Protein AF-A0AAN8INB6-F1 (afdb_monomer)

Solvent-accessible surface area (backbone atoms only — not comparable to full-atom values): 7318 Å² total; per-residue (Å²): 143,80,76,85,85,80,50,74,66,53,63,54,51,54,62,57,57,64,73,72,72,87,78,88,86,86,87,84,88,87,82,90,78,86,85,91,66,81,78,74,71,72,87,75,80,77,51,71,67,52,50,50,53,54,48,56,49,40,75,80,43,79,72,75,58,72,67,60,38,44,53,51,12,64,76,63,75,49,50,51,66,57,51,53,51,49,47,53,53,52,50,53,54,52,53,49,52,55,50,50,53,50,50,51,52,51,54,59,58,63,74,78,110

Mean predicted aligned error: 14.64 Å

Foldseek 3Di:
DDDDPPPCVVVVVVVVVVLPPPDDDDDDDDDDDDDDDDPPPPPDDADPVLVVVLVVCCVVPLDDDQVRLCVSCVVRVHDSVVSVVVSVVVVVVVVVVVVVVVVVVVVVVVVVD

Radius of gyration: 20.08 Å; Cα contacts (8 Å, |Δi|>4): 24; chains: 1; bounding box: 44×54×54 Å

InterPro domains:
  IPR001356 Homeodomain [PF00046] (40-96)
  IPR001356 Homeodomain [PS50071] (37-97)
  IPR001356 Homeodomain [SM00389] (39-101)
  IPR001356 Homeodomain [cd00086] (40-98)
  IPR009057 Homedomain-like superfamily [SSF46689] (25-98)
  IPR017970 Homeobox, conserved site [PS00027] (72-95)
  IPR020479 Homeodomain, metazoa [PR00024] (61-72)
  IPR020479 Homeodomain, metazoa [PR00024] (76-86)
  IPR020479 Homeodomain, metazoa [PR00024] (86-95)
  IPR042247 T-cell leukemia homeobox protein 1/2/3 [PTHR45921] (38-110)

Secondary structure (DSSP, 8-state):
------STHHHHHHHHHGGG-----------------------PPPPHHHHHHHHHHHHH-SS--HHHHHHHHHHHT--HHHHHHHHHHHHHHHHHHHHHHHHHHHHHHHTT-

pLDDT: mean 70.48, std 24.06, range [31.17, 97.81]

Structure (mmCIF, N/CA/C/O backbone):
data_AF-A0AAN8INB6-F1
#
_entry.id   AF-A0AAN8INB6-F1
#
loop_
_atom_site.group_PDB
_atom_site.id
_atom_site.type_symbol
_atom_site.label_atom_id
_atom_site.label_alt_id
_atom_site.label_comp_id
_atom_site.label_asym_id
_atom_site.label_entity_id
_atom_site.label_seq_id
_atom_site.pdbx_PDB_ins_code
_atom_site.Cartn_x
_atom_site.Cartn_y
_atom_site.Cartn_z
_atom_site.occupancy
_atom_site.B_iso_or_equiv
_atom_site.auth_seq_id
_atom_site.auth_comp_id
_atom_site.auth_asym_id
_atom_site.auth_atom_id
_atom_site.pdbx_PDB_model_num
ATOM 1 N N . MET A 1 1 ? 30.709 -23.772 -17.744 1.00 43.47 1 MET A N 1
ATOM 2 C CA . MET A 1 1 ? 29.705 -24.257 -16.776 1.00 43.47 1 MET A CA 1
ATOM 3 C C . MET A 1 1 ? 30.003 -23.608 -15.435 1.00 43.47 1 MET A C 1
ATOM 5 O O . MET A 1 1 ? 30.608 -24.237 -14.583 1.00 43.47 1 MET A O 1
ATOM 9 N N . GLU A 1 2 ? 29.610 -22.348 -15.266 1.00 32.03 2 GLU A N 1
ATOM 10 C CA . GLU A 1 2 ? 29.446 -21.763 -13.936 1.00 32.03 2 GLU A CA 1
ATOM 11 C C . GLU A 1 2 ? 27.975 -21.391 -13.799 1.00 32.03 2 GLU A C 1
ATOM 13 O O . GLU A 1 2 ? 27.371 -20.760 -14.667 1.00 32.03 2 GLU A O 1
ATOM 18 N N . SER A 1 3 ? 27.381 -21.972 -12.770 1.00 31.31 3 SER A N 1
ATOM 19 C CA . SER A 1 3 ? 25.954 -22.104 -12.561 1.00 31.31 3 SER A CA 1
ATOM 20 C C . SER A 1 3 ? 25.280 -20.766 -12.277 1.00 31.31 3 SER A C 1
ATOM 22 O O . SER A 1 3 ? 25.666 -20.054 -11.359 1.00 31.31 3 SER A O 1
ATOM 24 N N . SER A 1 4 ? 24.208 -20.489 -13.022 1.00 48.47 4 SER A N 1
ATOM 25 C CA . SER A 1 4 ? 22.921 -19.963 -12.539 1.00 48.47 4 SER A CA 1
ATOM 26 C C . SER A 1 4 ? 22.922 -19.327 -11.131 1.00 48.47 4 SER A C 1
ATOM 28 O O . SER A 1 4 ? 22.358 -19.890 -10.190 1.00 48.47 4 S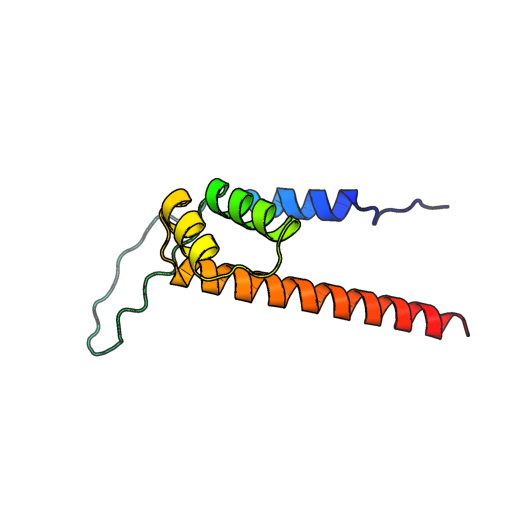ER A O 1
ATOM 30 N N . ALA A 1 5 ? 23.484 -18.125 -10.990 1.00 37.41 5 ALA A N 1
ATOM 31 C CA . ALA A 1 5 ? 23.536 -17.395 -9.717 1.00 37.41 5 ALA A CA 1
ATOM 32 C C . ALA A 1 5 ? 22.660 -16.126 -9.692 1.00 37.41 5 ALA A C 1
ATOM 34 O O . ALA A 1 5 ? 22.954 -15.180 -8.972 1.00 37.41 5 ALA A O 1
ATOM 35 N N . PHE A 1 6 ? 21.555 -16.118 -10.444 1.00 41.78 6 PHE A N 1
ATOM 36 C CA . PHE A 1 6 ? 20.459 -15.143 -10.308 1.00 41.78 6 PHE A CA 1
ATOM 37 C C . PHE A 1 6 ? 19.092 -15.850 -10.340 1.00 41.78 6 PHE A C 1
ATOM 39 O O . PHE A 1 6 ? 18.132 -15.416 -10.968 1.00 41.78 6 PHE A O 1
ATOM 46 N N . SER A 1 7 ? 19.013 -17.001 -9.668 1.00 44.50 7 SER A N 1
ATOM 47 C CA . SER A 1 7 ? 17.741 -17.672 -9.394 1.00 44.50 7 SER A CA 1
ATOM 48 C C . SER A 1 7 ? 16.951 -16.884 -8.341 1.00 44.50 7 SER A C 1
ATOM 50 O O . SER A 1 7 ? 17.537 -16.164 -7.533 1.00 44.50 7 SER A O 1
ATOM 52 N N . ILE A 1 8 ? 15.628 -17.051 -8.322 1.00 44.69 8 ILE A N 1
ATOM 53 C CA . ILE A 1 8 ? 14.623 -16.366 -7.477 1.00 44.69 8 ILE A CA 1
ATOM 54 C C . ILE A 1 8 ? 15.018 -16.294 -5.981 1.00 44.69 8 ILE A C 1
ATOM 56 O O . ILE A 1 8 ? 14.601 -15.391 -5.256 1.00 44.69 8 ILE A O 1
ATOM 60 N N . HIS A 1 9 ? 15.902 -17.186 -5.532 1.00 40.84 9 HIS A N 1
ATOM 61 C CA . HIS A 1 9 ? 16.543 -17.156 -4.219 1.00 40.84 9 HIS A CA 1
ATOM 62 C C . HIS A 1 9 ? 17.339 -15.871 -3.898 1.00 40.84 9 HIS A C 1
ATOM 64 O O . HIS A 1 9 ? 17.372 -15.482 -2.731 1.00 40.84 9 HIS A O 1
ATOM 70 N N . ASN A 1 10 ? 17.935 -15.182 -4.883 1.00 38.88 10 ASN A N 1
ATOM 71 C CA . ASN A 1 10 ? 18.636 -13.906 -4.654 1.00 38.88 10 ASN A CA 1
ATOM 72 C C . ASN A 1 10 ? 17.666 -12.741 -4.399 1.00 38.88 10 ASN A C 1
ATOM 74 O O . ASN A 1 10 ? 17.927 -11.925 -3.521 1.00 38.88 10 ASN A O 1
ATOM 78 N N . LEU A 1 11 ? 16.503 -12.720 -5.059 1.00 44.84 11 LEU A N 1
ATOM 79 C CA . LEU A 1 11 ? 15.448 -11.726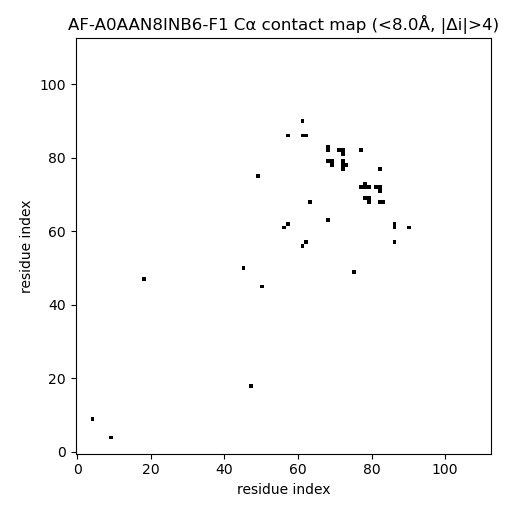 -4.811 1.00 44.84 11 LEU A CA 1
ATOM 80 C C . LEU A 1 11 ? 14.798 -11.900 -3.428 1.00 44.84 11 LEU A C 1
ATOM 82 O O . LEU A 1 11 ? 14.433 -10.910 -2.798 1.00 44.84 11 LEU A O 1
ATOM 86 N N . LEU A 1 12 ? 14.704 -13.133 -2.911 1.00 46.06 12 LEU A N 1
ATOM 87 C CA . LEU A 1 12 ? 14.273 -13.377 -1.526 1.00 46.06 12 LEU A CA 1
ATOM 88 C C . LEU A 1 12 ? 15.369 -13.038 -0.496 1.00 46.06 12 LEU A C 1
ATOM 90 O O . LEU A 1 12 ? 15.057 -12.562 0.594 1.00 46.06 12 LEU A O 1
ATOM 94 N N . ARG A 1 13 ? 16.650 -13.254 -0.836 1.00 40.69 13 ARG A N 1
ATOM 95 C CA . ARG A 1 13 ? 17.803 -12.894 0.009 1.00 40.69 13 ARG A CA 1
ATOM 96 C C . ARG A 1 13 ? 17.940 -11.377 0.166 1.00 40.69 13 ARG A C 1
ATOM 98 O O . ARG A 1 13 ? 18.151 -10.914 1.284 1.00 40.69 13 ARG A O 1
ATOM 105 N N . GLU A 1 14 ? 17.757 -10.614 -0.909 1.00 39.41 14 GLU A N 1
ATOM 106 C CA . GLU A 1 14 ? 17.736 -9.144 -0.862 1.00 39.41 14 GLU A CA 1
ATOM 107 C C . GLU A 1 14 ? 16.483 -8.609 -0.152 1.00 39.41 14 GLU A C 1
ATOM 109 O O . GLU A 1 14 ? 16.578 -7.689 0.658 1.00 39.41 14 GLU A O 1
ATOM 114 N N . TYR A 1 15 ? 15.321 -9.241 -0.347 1.00 37.91 15 TYR A N 1
ATOM 115 C CA . TYR A 1 15 ? 14.090 -8.883 0.368 1.00 37.91 15 TYR A CA 1
ATOM 116 C C . TYR A 1 15 ? 14.173 -9.148 1.888 1.00 37.91 15 TYR A C 1
ATOM 118 O O . TYR A 1 15 ? 13.600 -8.395 2.673 1.00 37.91 15 TYR A O 1
ATOM 126 N N . SER A 1 16 ? 14.935 -10.158 2.327 1.00 37.84 16 SER A N 1
ATOM 127 C CA . SER A 1 16 ? 15.174 -10.420 3.756 1.00 37.84 16 SER A CA 1
ATOM 128 C C . SER A 1 16 ? 16.230 -9.488 4.371 1.00 37.84 16 SER A C 1
ATOM 130 O O . SER A 1 16 ? 16.070 -9.083 5.524 1.00 37.84 16 SER A O 1
ATOM 132 N N . GLN A 1 17 ? 17.283 -9.122 3.624 1.00 31.17 17 GLN A N 1
ATOM 133 C CA . GLN A 1 17 ? 18.380 -8.268 4.116 1.00 31.17 17 GLN A CA 1
ATOM 134 C C . GLN A 1 17 ? 17.974 -6.807 4.342 1.00 31.17 17 GLN A C 1
ATOM 136 O O . GLN A 1 17 ? 18.516 -6.158 5.235 1.00 31.17 17 GLN A O 1
ATOM 141 N N . GLU A 1 18 ? 16.999 -6.286 3.596 1.00 37.03 18 GLU A N 1
ATOM 142 C CA . GLU A 1 18 ? 16.534 -4.905 3.789 1.00 37.03 18 GLU A CA 1
ATOM 143 C C . GLU A 1 18 ? 15.716 -4.736 5.085 1.00 37.03 18 GLU A C 1
ATOM 145 O O . GLU A 1 18 ? 15.580 -3.630 5.608 1.00 37.03 18 GLU A O 1
ATOM 150 N N . SER A 1 19 ? 15.196 -5.831 5.655 1.00 36.75 19 SER A N 1
ATOM 151 C CA . SER A 1 19 ? 14.379 -5.772 6.872 1.00 36.75 19 SER A CA 1
ATOM 152 C C . SER A 1 19 ? 15.184 -5.465 8.146 1.00 36.75 19 SER A C 1
ATOM 154 O O . SER A 1 19 ? 14.592 -5.039 9.137 1.00 36.75 19 SER A O 1
ATOM 156 N N . ASP A 1 20 ? 16.512 -5.608 8.130 1.00 36.78 20 ASP A N 1
ATOM 157 C CA . ASP A 1 20 ? 17.376 -5.421 9.308 1.00 36.78 20 ASP A CA 1
ATOM 158 C C . ASP A 1 20 ? 18.123 -4.076 9.342 1.00 36.78 20 ASP A C 1
ATOM 160 O O . ASP A 1 20 ? 18.895 -3.818 10.261 1.00 36.78 20 ASP A O 1
ATOM 164 N N . ARG A 1 21 ? 17.864 -3.166 8.392 1.00 40.50 21 ARG A N 1
ATOM 165 C CA . ARG A 1 21 ? 18.568 -1.869 8.297 1.00 40.50 21 ARG A CA 1
ATOM 166 C C . ARG A 1 21 ? 17.903 -0.690 9.012 1.00 40.50 21 ARG A C 1
ATOM 168 O O . ARG A 1 21 ? 18.362 0.437 8.863 1.00 40.50 21 ARG A O 1
ATOM 175 N N . ILE A 1 22 ? 16.850 -0.906 9.800 1.00 45.25 22 ILE A N 1
ATOM 176 C CA . ILE A 1 22 ? 16.193 0.176 10.558 1.00 45.25 22 ILE A CA 1
ATOM 177 C C . ILE A 1 22 ? 16.461 0.004 12.055 1.00 45.25 22 ILE A C 1
ATOM 179 O O . ILE A 1 22 ? 15.549 -0.211 12.843 1.00 45.25 22 ILE A O 1
ATOM 183 N N . HIS A 1 23 ? 17.734 0.068 12.436 1.00 47.53 23 HIS A N 1
ATOM 184 C CA . HIS A 1 23 ? 18.158 0.380 13.800 1.00 47.53 23 HIS A CA 1
ATOM 185 C C . HIS A 1 23 ? 19.558 0.989 13.764 1.00 47.53 23 HIS A C 1
ATOM 187 O O . HIS A 1 23 ? 20.540 0.256 13.666 1.00 47.53 23 HIS A O 1
ATOM 193 N N . GLN A 1 24 ? 19.608 2.322 13.821 1.00 35.12 24 GLN A N 1
ATOM 194 C CA . GLN A 1 24 ? 20.664 3.151 14.418 1.00 35.12 24 GLN A CA 1
ATOM 195 C C . GLN A 1 24 ? 20.383 4.613 14.052 1.00 35.12 24 GLN A C 1
ATOM 197 O O . GLN A 1 24 ? 20.498 4.973 12.886 1.00 35.12 24 GLN A O 1
ATOM 202 N N . ASP A 1 25 ? 19.929 5.410 15.020 1.00 31.20 25 ASP A N 1
ATOM 203 C CA . ASP A 1 25 ? 20.680 6.583 15.490 1.00 31.20 25 ASP A CA 1
ATOM 204 C C . ASP A 1 25 ? 19.933 7.235 16.669 1.00 31.20 25 ASP A C 1
ATOM 206 O O . ASP A 1 25 ? 18.763 7.605 16.564 1.00 31.20 25 ASP A O 1
ATOM 210 N N . GLU A 1 26 ? 20.616 7.292 17.808 1.00 45.78 26 GLU A N 1
ATOM 211 C CA . GLU A 1 26 ? 20.233 7.995 19.031 1.00 45.78 26 GLU A CA 1
ATOM 212 C C . GLU A 1 26 ? 20.975 9.339 19.045 1.00 45.78 26 GLU A C 1
ATOM 214 O O . GLU A 1 26 ? 22.201 9.355 18.970 1.00 45.78 26 GLU A O 1
ATOM 219 N N . GLY A 1 27 ? 20.238 10.437 19.245 1.00 38.19 27 GLY A N 1
ATOM 220 C CA . GLY A 1 27 ? 20.764 11.695 19.790 1.00 38.19 27 GLY A CA 1
ATOM 221 C C . GLY A 1 27 ? 21.095 12.818 18.797 1.00 38.19 27 GLY A C 1
ATOM 222 O O . GLY A 1 27 ? 22.029 12.731 18.015 1.00 38.19 27 GLY A O 1
ATOM 223 N N . SER A 1 28 ? 20.407 13.958 18.926 1.00 40.19 28 SER A N 1
ATOM 224 C CA . SER A 1 28 ? 20.997 15.202 19.462 1.00 40.19 28 SER A CA 1
ATOM 225 C C . SER A 1 28 ? 20.157 16.439 19.106 1.00 40.19 28 SER A C 1
ATOM 227 O O . SER A 1 28 ? 19.638 16.588 18.005 1.00 40.19 28 SER A O 1
ATOM 229 N N . ASP A 1 29 ? 20.073 17.306 20.107 1.00 41.06 29 ASP A N 1
ATOM 230 C CA . ASP A 1 29 ? 19.460 18.628 20.243 1.00 41.06 29 ASP A CA 1
ATOM 231 C C . ASP A 1 29 ? 19.779 19.653 19.131 1.00 41.06 29 ASP A C 1
ATOM 233 O O . ASP A 1 29 ? 20.850 19.604 18.523 1.00 41.06 29 ASP A O 1
ATOM 237 N N . GLY A 1 30 ? 18.887 20.640 18.946 1.00 43.84 30 GLY A N 1
ATOM 238 C CA . GLY A 1 30 ? 19.262 21.922 18.340 1.00 43.84 30 GLY A CA 1
ATOM 239 C C . GLY A 1 30 ? 18.272 22.595 17.379 1.00 43.84 30 GLY A C 1
ATOM 240 O O . GLY A 1 30 ? 18.197 22.264 16.200 1.00 43.84 30 GLY A O 1
ATOM 241 N N . SER A 1 31 ? 17.709 23.705 17.866 1.00 42.19 31 SER A N 1
ATOM 242 C CA . SER A 1 31 ? 17.303 24.944 17.164 1.00 42.19 31 SER A CA 1
ATOM 243 C C . SER A 1 31 ? 15.920 25.079 16.494 1.00 42.19 31 SER A C 1
ATOM 245 O O . SER A 1 31 ? 15.666 24.681 15.360 1.00 42.19 31 SER A O 1
ATOM 247 N N . ASP A 1 32 ? 15.076 25.793 17.246 1.00 54.22 32 ASP A N 1
ATOM 248 C CA . ASP A 1 32 ? 14.040 26.754 16.849 1.00 54.22 32 ASP A CA 1
ATOM 249 C C . ASP A 1 32 ? 14.382 27.574 15.588 1.00 54.22 32 ASP A C 1
ATOM 251 O O . ASP A 1 32 ? 15.456 28.165 15.513 1.00 54.22 32 ASP A O 1
ATOM 255 N N . MET A 1 33 ? 13.445 27.635 14.630 1.00 51.03 33 MET A N 1
ATOM 256 C CA . MET A 1 33 ? 13.255 28.774 13.720 1.00 51.03 33 MET A CA 1
ATOM 257 C C . MET A 1 33 ? 11.888 28.701 13.008 1.00 51.03 33 MET A C 1
ATOM 259 O O . MET A 1 33 ? 11.672 27.960 12.051 1.00 51.03 33 MET A O 1
ATOM 263 N N . GLY A 1 34 ? 10.964 29.508 13.526 1.00 40.22 34 GLY A N 1
ATOM 264 C CA . GLY A 1 34 ? 9.883 30.235 12.854 1.00 40.22 34 GLY A CA 1
ATOM 265 C C . GLY A 1 34 ? 9.316 29.801 11.488 1.00 40.22 34 GLY A C 1
ATOM 266 O O . GLY A 1 34 ? 9.927 29.996 10.443 1.00 40.22 34 GLY A O 1
ATOM 267 N N . LYS A 1 35 ? 7.991 29.579 11.533 1.00 40.34 35 LYS A N 1
ATOM 268 C CA . LYS A 1 35 ? 6.967 30.215 10.671 1.00 40.34 35 LYS A CA 1
ATOM 269 C C . LYS A 1 35 ? 6.549 29.479 9.379 1.00 40.34 35 LYS A C 1
ATOM 271 O O . LYS A 1 35 ? 7.162 29.594 8.328 1.00 40.34 35 LYS A O 1
ATOM 276 N N . LEU A 1 36 ? 5.334 28.916 9.464 1.00 44.66 36 LEU A N 1
ATOM 277 C CA . LEU A 1 36 ? 4.387 28.627 8.371 1.00 44.66 36 LEU A CA 1
ATOM 278 C C . LEU A 1 36 ? 4.775 27.511 7.387 1.00 44.66 36 LEU A C 1
ATOM 280 O O . LEU A 1 36 ? 4.825 27.717 6.179 1.00 44.66 36 LEU A O 1
ATOM 284 N N . GLU A 1 37 ? 4.876 26.281 7.877 1.00 40.56 37 GLU A N 1
ATOM 285 C CA . GLU A 1 37 ? 4.678 25.106 7.031 1.00 40.56 37 GLU A CA 1
ATOM 286 C C . GLU A 1 37 ? 3.573 24.252 7.642 1.00 40.56 37 GLU A C 1
ATOM 288 O O . GLU A 1 37 ? 3.667 23.844 8.797 1.00 40.56 37 GLU A O 1
ATOM 293 N N . LYS A 1 38 ? 2.506 23.999 6.868 1.00 46.34 38 LYS A N 1
ATOM 294 C CA . LYS A 1 38 ? 1.547 22.911 7.116 1.00 46.34 38 LYS A CA 1
ATOM 295 C C . LYS A 1 38 ? 2.323 21.733 7.681 1.00 46.34 38 LYS A C 1
ATOM 297 O O . LYS A 1 38 ? 3.167 21.228 6.944 1.00 46.34 38 LYS A O 1
ATOM 302 N N . GLU A 1 39 ? 2.046 21.356 8.932 1.00 40.88 39 GLU A N 1
ATOM 303 C CA . GLU A 1 39 ? 2.717 20.274 9.654 1.00 40.88 39 GLU A CA 1
ATOM 304 C C . GLU A 1 39 ? 3.149 19.191 8.668 1.00 40.88 39 GLU A C 1
ATOM 306 O O . GLU A 1 39 ? 2.319 18.425 8.155 1.00 40.88 39 GLU A O 1
ATOM 311 N N . LYS A 1 40 ? 4.444 19.185 8.322 1.00 46.84 40 LYS A N 1
ATOM 312 C CA . LYS A 1 40 ? 5.044 18.095 7.566 1.00 46.84 40 LYS A CA 1
ATOM 313 C C . LYS A 1 40 ? 4.896 16.907 8.492 1.00 46.84 40 LYS A C 1
ATOM 315 O O . LYS A 1 40 ? 5.715 16.730 9.386 1.00 46.84 40 LYS A O 1
ATOM 320 N N . LYS A 1 41 ? 3.791 16.165 8.334 1.00 52.06 41 LYS A N 1
ATOM 321 C CA . LYS A 1 41 ? 3.508 14.957 9.105 1.00 52.06 41 LYS A CA 1
ATOM 322 C C . LYS A 1 41 ? 4.802 14.165 9.101 1.00 52.06 41 LYS A C 1
ATOM 324 O O . LYS A 1 41 ? 5.277 13.795 8.022 1.00 52.06 41 LYS A O 1
ATOM 329 N N . MET A 1 42 ? 5.390 14.023 10.288 1.00 56.72 42 MET A N 1
ATOM 330 C CA . MET A 1 42 ? 6.659 13.343 10.482 1.00 56.72 42 MET A CA 1
ATOM 331 C C . MET A 1 42 ? 6.615 12.045 9.685 1.00 56.72 42 MET A C 1
ATOM 333 O O . MET A 1 42 ? 5.596 11.343 9.696 1.00 56.72 42 MET A O 1
ATOM 337 N N . ARG A 1 43 ? 7.673 11.774 8.914 1.00 58.81 43 ARG A N 1
ATOM 338 C CA . ARG A 1 43 ? 7.756 10.547 8.122 1.00 58.81 43 ARG A CA 1
ATOM 339 C C . ARG A 1 43 ? 7.664 9.375 9.091 1.00 58.81 43 ARG A C 1
ATOM 341 O O . ARG A 1 43 ? 8.615 9.063 9.792 1.00 58.81 43 ARG A O 1
ATOM 348 N N . THR A 1 44 ? 6.490 8.765 9.151 1.00 67.25 44 THR A N 1
ATOM 349 C CA . THR A 1 44 ? 6.238 7.592 9.977 1.00 67.25 44 THR A CA 1
ATOM 350 C C . THR A 1 44 ? 6.704 6.377 9.193 1.00 67.25 44 THR A C 1
ATOM 352 O O . THR A 1 44 ? 6.236 6.133 8.079 1.00 67.25 44 THR A O 1
ATOM 355 N N . SER A 1 45 ? 7.672 5.645 9.747 1.00 84.75 45 SER A N 1
ATOM 356 C CA . SER A 1 45 ? 8.030 4.325 9.232 1.00 84.75 45 SER A CA 1
ATOM 357 C C . SER A 1 45 ? 6.947 3.328 9.643 1.00 84.75 45 SER A C 1
ATOM 359 O O . SER A 1 45 ? 6.474 3.359 10.779 1.00 84.75 45 SER A O 1
ATOM 361 N N . PHE A 1 46 ? 6.527 2.466 8.719 1.00 88.25 46 PHE A N 1
ATOM 362 C CA . PHE A 1 46 ? 5.589 1.389 9.030 1.00 88.25 46 PHE 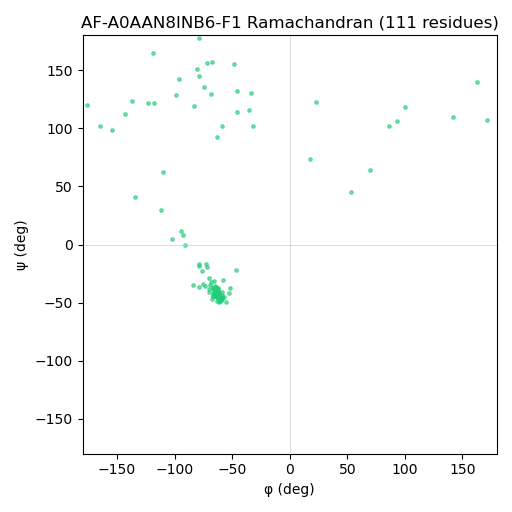A CA 1
ATOM 363 C C . PHE A 1 46 ? 6.326 0.241 9.718 1.00 88.25 46 PHE A C 1
ATOM 365 O O . PHE A 1 46 ? 7.474 -0.058 9.392 1.00 88.25 46 PHE A O 1
ATOM 372 N N . THR A 1 47 ? 5.663 -0.428 10.657 1.00 93.12 47 THR A N 1
ATOM 373 C CA . THR A 1 47 ? 6.239 -1.604 11.317 1.00 93.12 47 THR A CA 1
ATOM 374 C C . THR A 1 47 ? 6.377 -2.768 10.332 1.00 93.12 47 THR A C 1
ATOM 376 O O . THR A 1 47 ? 5.636 -2.856 9.348 1.00 93.12 47 THR A O 1
ATOM 379 N N . LYS A 1 48 ? 7.277 -3.719 10.624 1.00 90.94 48 LYS A N 1
ATOM 380 C CA . LYS A 1 48 ? 7.455 -4.933 9.802 1.00 90.94 48 LYS A CA 1
ATOM 381 C C . LYS A 1 48 ? 6.126 -5.677 9.588 1.00 90.94 48 LYS A C 1
ATOM 383 O O . LYS A 1 48 ? 5.814 -6.071 8.469 1.00 90.94 48 LYS A O 1
ATOM 388 N N . ASN A 1 49 ? 5.302 -5.788 10.634 1.00 94.62 49 ASN A N 1
ATOM 389 C CA . ASN A 1 49 ? 3.992 -6.443 10.563 1.00 94.62 49 ASN A CA 1
ATOM 390 C C . ASN A 1 49 ? 2.994 -5.701 9.651 1.00 94.62 49 ASN A C 1
ATOM 392 O O . ASN A 1 49 ? 2.261 -6.328 8.881 1.00 94.62 49 ASN A O 1
ATOM 396 N N . GLN A 1 50 ? 2.981 -4.363 9.707 1.00 93.81 50 GLN A N 1
ATOM 397 C CA . GLN A 1 50 ? 2.148 -3.550 8.816 1.00 93.81 50 GLN A CA 1
ATOM 398 C C . GLN A 1 50 ? 2.555 -3.751 7.355 1.00 93.81 50 GLN A C 1
ATOM 400 O O . GLN A 1 50 ? 1.694 -3.980 6.508 1.00 93.81 50 GLN A O 1
ATOM 405 N N . ILE A 1 51 ? 3.860 -3.726 7.069 1.00 95.19 51 ILE A N 1
ATOM 406 C CA . ILE A 1 51 ? 4.392 -3.947 5.719 1.00 95.19 51 ILE A CA 1
ATOM 407 C C . ILE A 1 51 ? 4.021 -5.345 5.215 1.00 95.19 51 ILE A C 1
ATOM 409 O O . ILE A 1 51 ? 3.441 -5.454 4.137 1.00 95.19 51 ILE A O 1
ATOM 413 N N . ALA A 1 52 ? 4.258 -6.388 6.014 1.00 94.94 52 ALA A N 1
ATOM 414 C CA . ALA A 1 52 ? 3.955 -7.768 5.636 1.00 94.94 52 ALA A CA 1
ATOM 415 C C . ALA A 1 52 ? 2.472 -7.959 5.275 1.00 94.94 52 ALA A C 1
ATOM 417 O O . ALA A 1 52 ? 2.147 -8.534 4.236 1.00 94.94 52 ALA A O 1
ATOM 418 N N . THR A 1 53 ? 1.562 -7.404 6.081 1.00 96.06 53 THR A N 1
ATOM 419 C CA . THR A 1 53 ? 0.117 -7.488 5.811 1.00 96.06 53 THR A CA 1
ATOM 420 C C . THR A 1 53 ? -0.271 -6.725 4.538 1.00 96.06 53 THR A C 1
ATOM 422 O O . THR A 1 53 ? -1.062 -7.217 3.727 1.00 96.06 53 THR A O 1
ATOM 425 N N . LEU A 1 54 ? 0.294 -5.528 4.329 1.00 96.50 54 LEU A N 1
ATOM 426 C CA . LEU A 1 54 ? 0.067 -4.730 3.120 1.00 96.50 54 LEU A CA 1
ATOM 427 C C . LEU A 1 54 ? 0.548 -5.469 1.864 1.00 96.50 54 LEU A C 1
ATOM 429 O O . LEU A 1 54 ? -0.147 -5.483 0.847 1.00 96.50 54 LEU A O 1
ATOM 433 N N . GLU A 1 55 ? 1.708 -6.119 1.934 1.00 97.44 55 GLU A N 1
ATOM 434 C CA . GLU A 1 55 ? 2.274 -6.892 0.828 1.00 97.44 55 GLU A CA 1
ATOM 435 C C . GLU A 1 55 ? 1.492 -8.169 0.545 1.00 97.44 55 GLU A C 1
ATOM 437 O O . GLU A 1 55 ? 1.206 -8.446 -0.622 1.00 97.44 55 GLU A O 1
ATOM 442 N N . GLN A 1 56 ? 1.052 -8.883 1.583 1.00 95.19 56 GLN A N 1
ATOM 443 C CA . GLN A 1 56 ? 0.176 -10.043 1.438 1.00 95.19 56 GLN A CA 1
ATOM 444 C C . GLN A 1 56 ? -1.135 -9.662 0.738 1.00 95.19 56 GLN A C 1
ATOM 446 O O . GLN A 1 56 ? -1.543 -10.322 -0.220 1.00 95.19 56 GLN A O 1
ATOM 451 N N . ARG A 1 57 ? -1.781 -8.562 1.155 1.00 96.88 57 ARG A N 1
ATOM 452 C CA . ARG A 1 57 ? -2.996 -8.079 0.483 1.00 96.88 57 ARG A CA 1
ATOM 453 C C . ARG A 1 57 ? -2.705 -7.619 -0.944 1.00 96.88 57 ARG A C 1
ATOM 455 O O . ARG A 1 57 ? -3.498 -7.879 -1.843 1.00 96.88 57 ARG A O 1
ATOM 462 N N . PHE A 1 58 ? -1.568 -6.967 -1.181 1.00 95.56 58 PHE A N 1
ATOM 463 C CA . PHE A 1 58 ? -1.177 -6.543 -2.525 1.00 95.56 58 PHE A CA 1
ATOM 464 C C . PHE A 1 58 ? -0.929 -7.729 -3.461 1.00 95.56 58 PHE A C 1
ATOM 466 O O . PHE A 1 58 ? -1.237 -7.642 -4.651 1.00 95.56 58 PHE A O 1
ATOM 473 N N . ALA A 1 59 ? -0.387 -8.842 -2.958 1.00 93.56 59 ALA A N 1
ATOM 474 C CA . ALA A 1 59 ? -0.136 -10.046 -3.744 1.00 93.56 59 ALA A CA 1
ATOM 475 C C . ALA A 1 59 ? -1.427 -10.591 -4.372 1.00 93.56 59 ALA A C 1
ATOM 477 O O . ALA A 1 59 ? -1.429 -10.902 -5.563 1.00 93.56 59 ALA A O 1
ATOM 478 N N . THR A 1 60 ? -2.534 -10.580 -3.628 1.00 93.88 60 THR A N 1
ATOM 479 C CA . THR A 1 60 ? -3.850 -11.023 -4.111 1.00 93.88 60 THR A CA 1
ATOM 480 C C . THR A 1 60 ? -4.606 -9.928 -4.863 1.00 93.88 60 THR A C 1
ATOM 482 O O . THR A 1 60 ? -5.268 -10.215 -5.856 1.00 93.88 60 THR A O 1
ATOM 485 N N . GLN A 1 61 ? -4.471 -8.661 -4.458 1.00 92.19 61 GLN A N 1
ATOM 486 C CA . GLN A 1 61 ? -5.276 -7.566 -4.995 1.00 92.19 61 GLN A CA 1
ATOM 487 C C . GLN A 1 61 ? -4.475 -6.262 -5.137 1.00 92.19 61 GLN A C 1
ATOM 489 O O . GLN A 1 61 ? -4.107 -5.605 -4.166 1.00 92.19 61 GLN A O 1
ATOM 494 N N . LYS A 1 62 ? -4.238 -5.835 -6.383 1.00 93.50 62 LYS A N 1
ATOM 495 C CA . LYS A 1 62 ? -3.383 -4.671 -6.710 1.00 93.50 62 LYS A CA 1
ATOM 496 C C . LYS A 1 62 ? -4.077 -3.311 -6.503 1.00 93.50 62 LYS A C 1
ATOM 498 O O . LYS A 1 62 ? -3.414 -2.270 -6.398 1.00 93.50 62 LYS A O 1
ATOM 503 N N . TYR A 1 63 ? -5.409 -3.313 -6.443 1.00 94.81 63 TYR A N 1
ATOM 504 C CA . TYR A 1 63 ? -6.261 -2.132 -6.300 1.00 94.81 63 TYR A CA 1
ATOM 505 C C . TYR A 1 63 ? -7.365 -2.411 -5.285 1.00 94.81 63 TY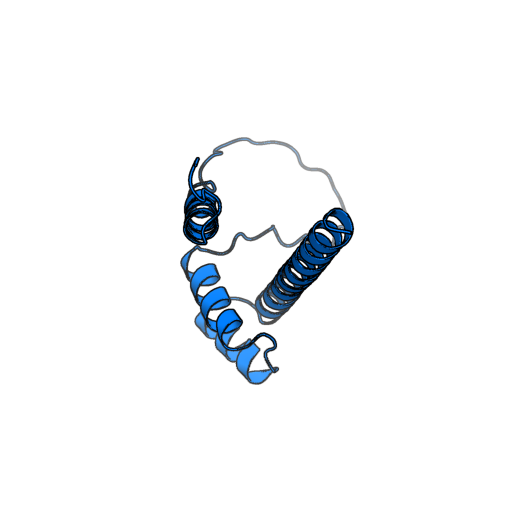R A C 1
ATOM 507 O O . TYR A 1 63 ? -8.129 -3.353 -5.459 1.00 94.81 63 TYR A O 1
ATOM 515 N N . LEU A 1 64 ? -7.450 -1.584 -4.246 1.00 86.25 64 LEU A N 1
ATOM 516 C CA . LEU A 1 64 ? -8.518 -1.653 -3.251 1.00 86.25 64 LEU A CA 1
ATOM 517 C C . LEU A 1 64 ? -9.623 -0.653 -3.587 1.00 86.25 64 LEU A C 1
ATOM 519 O O . LEU A 1 64 ? -9.329 0.475 -4.004 1.00 86.25 64 LEU A O 1
ATOM 523 N N . ASN A 1 65 ? -10.873 -1.043 -3.347 1.00 92.19 65 ASN A N 1
ATOM 524 C CA . ASN A 1 65 ? -12.001 -0.118 -3.306 1.00 92.19 65 ASN A CA 1
ATOM 525 C C . ASN A 1 65 ? -12.042 0.644 -1.961 1.00 92.19 65 ASN A C 1
ATOM 527 O O . ASN A 1 65 ? -11.189 0.451 -1.092 1.00 92.19 65 ASN A O 1
ATOM 531 N N . SER A 1 66 ? -13.004 1.560 -1.796 1.00 93.12 66 SER A N 1
ATOM 532 C CA . SER A 1 66 ? -13.069 2.407 -0.595 1.00 93.12 66 SER A CA 1
ATOM 533 C C . SER A 1 66 ? -13.297 1.606 0.689 1.00 93.12 66 SER A C 1
ATOM 535 O O . SER A 1 66 ? -12.614 1.849 1.678 1.00 93.12 66 SER A O 1
ATOM 537 N N . VAL A 1 67 ? -14.218 0.641 0.667 1.00 94.56 67 VAL A N 1
ATOM 538 C CA . VAL A 1 67 ? -14.603 -0.148 1.849 1.00 94.56 67 VAL A CA 1
ATOM 539 C C . VAL A 1 67 ? -13.445 -1.034 2.300 1.00 94.56 67 VAL A C 1
ATOM 541 O O . VAL A 1 67 ? -13.077 -1.048 3.472 1.00 94.56 67 VAL A O 1
ATOM 544 N N . GLU A 1 68 ? -12.811 -1.724 1.354 1.00 93.62 68 GLU A N 1
ATOM 545 C CA . GLU A 1 68 ? -11.665 -2.593 1.635 1.00 93.62 68 GLU A CA 1
ATOM 546 C C . GLU A 1 68 ? -10.478 -1.817 2.200 1.00 93.62 68 GLU A C 1
ATOM 548 O O . GLU A 1 68 ? -9.773 -2.304 3.084 1.00 93.62 68 GLU A O 1
ATOM 553 N N . ARG A 1 69 ? -10.248 -0.605 1.685 1.00 97.00 69 ARG A N 1
ATOM 554 C CA . ARG A 1 69 ? -9.168 0.258 2.153 1.00 97.00 69 ARG A CA 1
ATOM 555 C C . ARG A 1 69 ? -9.403 0.720 3.587 1.00 97.00 69 ARG A C 1
ATOM 557 O O . ARG A 1 69 ? -8.468 0.658 4.381 1.00 97.00 69 ARG A O 1
ATOM 564 N N . SER A 1 70 ? -10.628 1.129 3.915 1.00 96.44 70 SER A N 1
ATOM 565 C CA . SER A 1 70 ? -10.989 1.543 5.274 1.00 96.44 70 SER A CA 1
ATOM 566 C C . SER A 1 70 ? -10.873 0.379 6.264 1.00 96.44 70 SER A C 1
ATOM 568 O O . SER A 1 70 ? -10.223 0.526 7.294 1.00 96.44 70 SER A O 1
ATOM 570 N N . SER A 1 71 ? -11.360 -0.812 5.899 1.00 97.81 71 SER A N 1
ATOM 571 C CA . SER A 1 71 ? -11.211 -2.021 6.724 1.00 97.81 71 SER A CA 1
ATOM 572 C C . SER A 1 71 ? -9.738 -2.378 6.987 1.00 97.81 71 SER A C 1
ATOM 574 O O . SER A 1 71 ? -9.347 -2.647 8.123 1.00 97.81 71 SER A O 1
ATOM 576 N N . LEU A 1 72 ? -8.883 -2.307 5.960 1.00 95.56 72 LEU A N 1
ATOM 577 C CA . LEU A 1 72 ? -7.451 -2.574 6.117 1.00 95.56 72 LE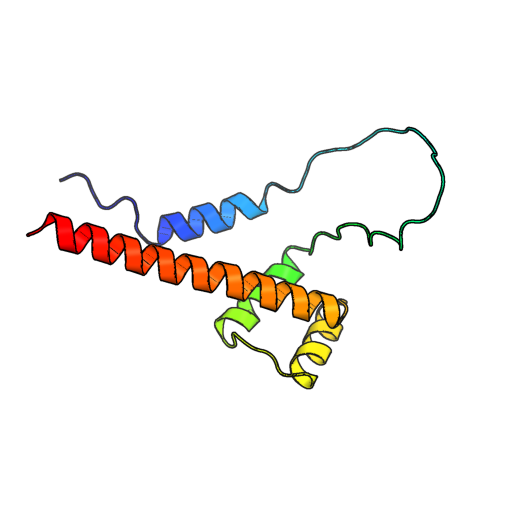U A CA 1
ATOM 578 C C . LEU A 1 72 ? -6.748 -1.514 6.981 1.00 95.56 72 LEU A C 1
ATOM 580 O O . LEU A 1 72 ? -5.848 -1.838 7.755 1.00 95.56 72 LEU A O 1
ATOM 584 N N . ALA A 1 73 ? -7.159 -0.251 6.862 1.00 96.56 73 ALA A N 1
ATOM 585 C CA . ALA A 1 73 ? -6.638 0.845 7.670 1.00 96.56 73 ALA A CA 1
ATOM 586 C C . ALA A 1 73 ? -6.951 0.639 9.164 1.00 96.56 73 ALA A C 1
ATOM 588 O O . ALA A 1 73 ? -6.056 0.755 10.003 1.00 96.56 73 ALA A O 1
ATOM 589 N N . GLU A 1 74 ? -8.183 0.240 9.490 1.00 97.25 74 GLU A N 1
ATOM 590 C CA . GLU A 1 74 ? -8.608 -0.077 10.860 1.00 97.25 74 GLU A CA 1
ATOM 591 C C . GLU A 1 74 ? -7.847 -1.266 11.456 1.00 97.25 74 GLU A C 1
ATOM 593 O O . GLU A 1 74 ? -7.416 -1.207 12.616 1.00 97.25 74 GLU A O 1
ATOM 598 N N . GLN A 1 75 ? -7.640 -2.320 10.657 1.00 96.81 75 GLN A N 1
ATOM 599 C CA . GLN A 1 75 ? -6.876 -3.503 11.058 1.00 96.81 75 GLN A CA 1
ATOM 600 C C . GLN A 1 75 ? -5.418 -3.148 11.381 1.00 96.81 75 GLN A C 1
ATOM 602 O O . GLN A 1 75 ? -4.863 -3.634 12.364 1.00 96.81 75 GLN A O 1
ATOM 607 N N . LEU A 1 76 ? -4.798 -2.283 10.575 1.00 94.56 76 LEU A N 1
ATOM 608 C CA . LEU A 1 76 ? -3.385 -1.917 10.705 1.00 94.56 76 LEU A CA 1
ATOM 609 C C . LEU A 1 76 ? -3.128 -0.702 11.599 1.00 94.56 76 LEU A C 1
ATOM 611 O O . LEU A 1 76 ? -1.968 -0.323 11.771 1.00 94.56 76 LEU A O 1
ATOM 615 N N . LYS A 1 77 ? -4.183 -0.099 12.163 1.00 96.19 77 LYS A N 1
ATOM 616 C CA . LYS A 1 77 ? -4.119 1.161 12.924 1.00 96.19 77 LYS A CA 1
ATOM 617 C C . LYS A 1 77 ? -3.426 2.272 12.127 1.00 96.19 77 LYS A C 1
ATOM 619 O O . LYS A 1 77 ? -2.567 2.992 12.626 1.00 96.19 77 LYS A O 1
ATOM 624 N N . MET A 1 78 ? -3.806 2.384 10.859 1.00 92.81 78 MET A N 1
ATOM 625 C CA . MET A 1 78 ? -3.334 3.391 9.912 1.00 92.81 78 MET A CA 1
ATOM 626 C C . MET A 1 78 ? -4.512 4.246 9.438 1.00 92.81 78 MET A C 1
ATOM 628 O O . MET A 1 78 ? -5.670 3.872 9.586 1.00 92.81 78 MET A O 1
ATOM 632 N N . SER A 1 79 ? -4.226 5.391 8.824 1.00 92.81 79 SER A N 1
ATOM 633 C CA . SER A 1 79 ? -5.249 6.166 8.115 1.00 92.81 79 SER A CA 1
ATOM 634 C C . SER A 1 79 ? -5.512 5.606 6.713 1.00 92.81 79 SER A C 1
ATOM 636 O O . SER A 1 79 ? -4.606 5.099 6.042 1.00 92.81 79 SER A O 1
ATOM 638 N N . ASP A 1 80 ? -6.738 5.793 6.220 1.00 88.94 80 ASP A N 1
ATOM 639 C CA . ASP A 1 80 ? -7.139 5.459 4.846 1.00 88.94 80 ASP A CA 1
ATOM 640 C C . ASP A 1 80 ? -6.186 6.077 3.798 1.00 88.94 80 ASP A C 1
ATOM 642 O O . ASP A 1 80 ? -5.794 5.434 2.820 1.00 88.94 80 ASP A O 1
ATOM 646 N N . ALA A 1 81 ? -5.714 7.303 4.060 1.00 90.31 81 ALA A N 1
ATOM 647 C CA . ALA A 1 81 ? -4.751 8.013 3.224 1.00 90.31 81 ALA A CA 1
ATOM 648 C C . ALA A 1 81 ? -3.359 7.353 3.198 1.00 90.31 81 ALA A C 1
ATOM 650 O O . ALA A 1 81 ? -2.724 7.311 2.138 1.00 90.31 81 ALA A O 1
ATOM 651 N N . GLN A 1 82 ? -2.878 6.816 4.325 1.00 93.00 82 GLN A N 1
ATOM 652 C CA . GLN A 1 82 ? -1.608 6.080 4.374 1.00 93.00 82 GLN A CA 1
ATOM 653 C C . GLN A 1 82 ? -1.701 4.779 3.578 1.00 93.00 82 GLN A C 1
ATOM 655 O O . GLN A 1 82 ? -0.822 4.512 2.759 1.00 93.00 82 GLN A O 1
ATOM 660 N N . VAL A 1 83 ? -2.794 4.022 3.730 1.00 93.62 83 VAL A N 1
ATOM 661 C CA . VAL A 1 83 ? -3.028 2.802 2.938 1.00 93.62 83 VAL A CA 1
ATOM 662 C C . VAL A 1 83 ? -3.127 3.145 1.448 1.00 93.62 83 VAL A C 1
ATOM 664 O O . VAL A 1 83 ? -2.456 2.524 0.623 1.00 93.62 83 VAL A O 1
ATOM 667 N N . LYS A 1 84 ? -3.875 4.195 1.081 1.00 91.44 84 LYS A N 1
ATOM 668 C CA . LYS A 1 84 ? -3.965 4.685 -0.307 1.00 91.44 84 LYS A CA 1
ATOM 669 C C . LYS A 1 84 ? -2.585 4.999 -0.890 1.00 91.44 84 LYS A C 1
ATOM 671 O O . LYS A 1 84 ? -2.268 4.560 -1.998 1.00 91.44 84 LYS A O 1
ATOM 676 N N . THR A 1 85 ? -1.774 5.752 -0.148 1.00 93.12 85 THR A N 1
ATOM 677 C CA . THR A 1 85 ? -0.431 6.173 -0.572 1.00 93.12 85 THR A CA 1
ATOM 678 C C . THR A 1 85 ? 0.500 4.976 -0.715 1.00 93.12 85 THR A C 1
ATOM 680 O O . THR A 1 85 ? 1.206 4.863 -1.717 1.00 93.12 85 THR A O 1
ATOM 683 N N . TRP A 1 86 ? 0.456 4.039 0.234 1.00 95.81 86 TRP A N 1
ATOM 684 C CA . TRP A 1 86 ? 1.254 2.821 0.172 1.00 95.81 86 TRP A CA 1
ATOM 685 C C . TRP A 1 86 ? 0.904 1.987 -1.066 1.00 95.81 86 TRP A C 1
ATOM 687 O O . TRP A 1 86 ? 1.796 1.647 -1.842 1.00 95.81 86 TRP A O 1
ATOM 697 N N . PHE A 1 87 ? -0.386 1.748 -1.333 1.00 96.44 87 PHE A N 1
ATOM 698 C CA . PHE A 1 87 ? -0.822 0.998 -2.518 1.00 96.44 87 PHE A CA 1
ATOM 699 C C . PHE A 1 87 ? -0.435 1.703 -3.826 1.00 96.44 87 PHE A C 1
ATOM 701 O O . PHE A 1 87 ? -0.029 1.047 -4.786 1.00 96.44 87 PHE A O 1
ATOM 708 N N . GLN A 1 88 ? -0.506 3.037 -3.873 1.00 91.44 88 GLN A N 1
ATOM 709 C CA . GLN A 1 88 ? -0.052 3.807 -5.033 1.00 91.44 88 GLN A CA 1
ATOM 710 C C . GLN A 1 88 ? 1.455 3.641 -5.269 1.00 91.44 88 GLN A C 1
ATOM 712 O O . GLN A 1 88 ? 1.876 3.332 -6.387 1.00 91.44 88 GLN A O 1
ATOM 717 N N . ASN A 1 89 ? 2.264 3.789 -4.220 1.00 93.44 89 ASN A N 1
ATOM 718 C CA . ASN A 1 89 ? 3.713 3.613 -4.293 1.00 93.44 89 ASN A CA 1
ATOM 719 C C . ASN A 1 89 ? 4.080 2.182 -4.693 1.00 93.44 89 ASN A C 1
ATOM 721 O O . ASN A 1 89 ? 4.945 1.974 -5.550 1.00 93.44 89 ASN A O 1
ATOM 725 N N . ARG A 1 90 ? 3.374 1.191 -4.137 1.00 96.69 90 ARG A N 1
ATOM 726 C CA . ARG A 1 90 ? 3.604 -0.219 -4.441 1.00 96.69 90 ARG A CA 1
ATOM 727 C C . ARG A 1 90 ? 3.323 -0.541 -5.906 1.00 96.69 90 ARG A C 1
ATOM 729 O O . ARG A 1 90 ? 4.150 -1.211 -6.527 1.00 96.69 90 ARG A O 1
ATOM 736 N N . ARG A 1 91 ? 2.233 -0.014 -6.482 1.00 96.38 91 ARG A N 1
ATOM 737 C CA . ARG A 1 91 ? 1.926 -0.146 -7.920 1.00 96.38 91 ARG A CA 1
ATOM 738 C C . ARG A 1 91 ? 2.967 0.513 -8.811 1.00 96.38 91 ARG A C 1
ATOM 740 O O . ARG A 1 91 ? 3.297 -0.037 -9.854 1.00 96.38 91 ARG A O 1
ATOM 747 N N . THR A 1 92 ? 3.478 1.683 -8.431 1.00 92.62 92 THR A N 1
ATOM 748 C CA . THR A 1 92 ? 4.550 2.344 -9.190 1.00 92.62 92 THR A CA 1
ATOM 749 C C . THR A 1 92 ? 5.809 1.485 -9.225 1.00 92.62 92 THR A C 1
ATOM 751 O O . THR A 1 92 ? 6.356 1.280 -10.304 1.00 92.62 92 THR A O 1
ATOM 754 N N . LYS A 1 93 ? 6.226 0.925 -8.081 1.00 84.19 93 LYS A N 1
ATOM 755 C CA . LYS A 1 93 ? 7.354 -0.019 -8.035 1.00 84.19 93 LYS A CA 1
ATOM 756 C C . LYS A 1 93 ? 7.101 -1.258 -8.899 1.00 84.19 93 LYS A C 1
ATOM 758 O O . LYS A 1 93 ? 7.967 -1.646 -9.667 1.00 84.19 93 LYS A O 1
ATOM 763 N N . TRP A 1 94 ? 5.912 -1.851 -8.798 1.00 90.75 94 TRP A N 1
ATOM 764 C CA . TRP A 1 94 ? 5.547 -3.036 -9.580 1.00 90.75 94 TRP A CA 1
ATOM 765 C C . TRP A 1 94 ? 5.602 -2.781 -11.094 1.00 90.75 94 TRP A C 1
ATOM 767 O O . TRP A 1 94 ? 6.261 -3.530 -11.806 1.00 90.75 94 TRP A O 1
ATOM 777 N N . ARG A 1 95 ? 5.009 -1.679 -11.5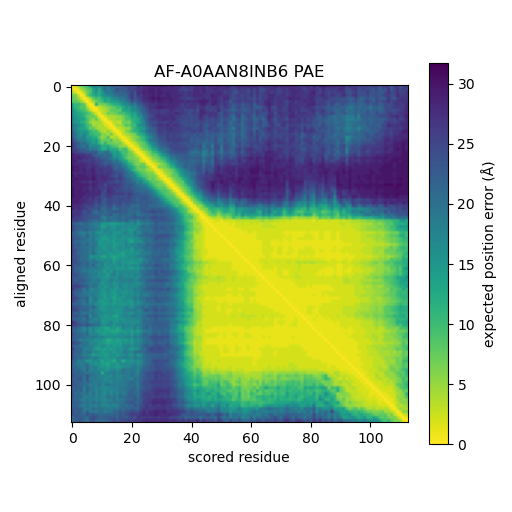71 1.00 89.56 95 ARG A N 1
ATOM 778 C CA . ARG A 1 95 ? 5.048 -1.322 -12.999 1.00 89.56 95 ARG A CA 1
ATOM 779 C C . ARG A 1 95 ? 6.463 -1.052 -13.503 1.00 89.56 95 ARG A C 1
ATOM 781 O O . ARG A 1 95 ? 6.774 -1.439 -14.619 1.00 89.56 95 ARG A O 1
ATOM 788 N N . ARG A 1 96 ? 7.312 -0.392 -12.703 1.00 86.88 96 ARG A N 1
ATOM 789 C CA . ARG A 1 96 ? 8.723 -0.169 -13.071 1.00 86.88 96 ARG A CA 1
ATOM 790 C C . ARG A 1 96 ? 9.451 -1.488 -13.286 1.00 86.88 96 ARG A C 1
ATOM 792 O O . ARG A 1 96 ? 10.045 -1.669 -14.338 1.00 86.88 96 ARG A O 1
ATOM 799 N N . HIS A 1 97 ? 9.288 -2.425 -12.357 1.00 81.88 97 HIS A N 1
ATOM 800 C CA . HIS A 1 97 ? 9.873 -3.753 -12.478 1.00 81.88 97 HIS A CA 1
ATOM 801 C C . HIS A 1 97 ? 9.391 -4.488 -13.739 1.00 81.88 97 HIS A C 1
ATOM 803 O O . HIS A 1 97 ? 10.196 -5.046 -14.472 1.00 81.88 97 HIS A O 1
ATOM 809 N N . GLU A 1 98 ? 8.091 -4.464 -14.052 1.00 80.00 98 GLU A N 1
ATOM 810 C CA . GLU A 1 98 ? 7.593 -5.076 -15.294 1.00 80.00 98 GLU A CA 1
ATOM 811 C C . GLU A 1 98 ? 8.172 -4.427 -16.557 1.00 80.00 98 GLU A C 1
ATOM 813 O O . GLU A 1 98 ? 8.490 -5.131 -17.515 1.00 80.00 98 GLU A O 1
ATOM 818 N N . SER A 1 99 ? 8.314 -3.099 -16.570 1.00 81.38 99 SER A N 1
ATOM 819 C CA . SER A 1 99 ? 8.934 -2.383 -17.687 1.00 81.38 99 SER A CA 1
ATOM 820 C C . SER A 1 99 ? 10.412 -2.740 -17.842 1.00 81.38 99 SER A C 1
ATOM 822 O O . SER A 1 99 ? 10.850 -3.012 -18.954 1.00 81.38 99 SER A O 1
ATOM 824 N N . GLU A 1 100 ? 11.164 -2.789 -16.744 1.00 80.75 100 GLU A N 1
ATOM 825 C CA . GLU A 1 100 ? 12.586 -3.152 -16.732 1.00 80.75 100 GLU A CA 1
ATOM 826 C C . GLU A 1 100 ? 12.801 -4.595 -17.202 1.00 80.75 100 GLU A C 1
ATOM 828 O O . GLU A 1 100 ? 13.676 -4.850 -18.024 1.00 80.75 100 GLU A O 1
ATOM 833 N N . MET A 1 101 ? 11.957 -5.534 -16.761 1.00 77.31 101 MET A N 1
ATOM 834 C CA . MET A 1 101 ? 12.013 -6.925 -17.224 1.00 77.31 101 MET A CA 1
ATOM 835 C C . MET A 1 101 ? 11.724 -7.047 -18.725 1.00 77.31 101 MET A C 1
ATOM 837 O O . MET 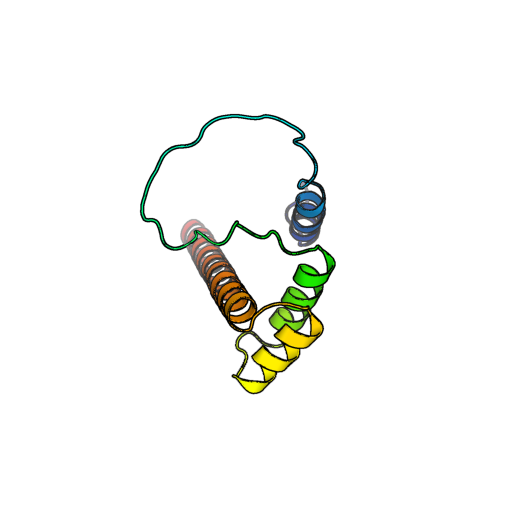A 1 101 ? 12.400 -7.804 -19.422 1.00 77.31 101 MET A O 1
ATOM 841 N N . LYS A 1 102 ? 10.744 -6.292 -19.243 1.00 74.62 102 LYS A N 1
ATOM 842 C CA . LYS A 1 102 ? 10.441 -6.252 -20.684 1.00 74.62 102 LYS A CA 1
ATOM 843 C C . LYS A 1 102 ? 11.593 -5.658 -21.491 1.00 74.62 102 LYS A C 1
ATOM 845 O O . LYS A 1 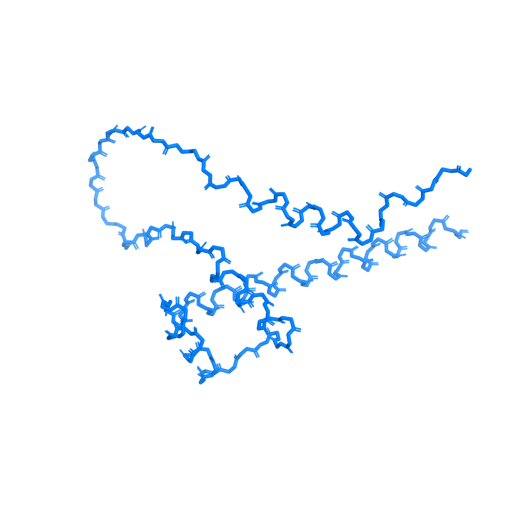102 ? 11.935 -6.208 -22.533 1.00 74.62 102 LYS A O 1
ATOM 850 N N . GLU A 1 103 ? 12.194 -4.574 -21.006 1.00 74.44 103 GLU A N 1
ATOM 851 C CA . GLU A 1 103 ? 13.345 -3.933 -21.650 1.00 74.44 103 GLU A CA 1
ATOM 852 C C . GLU A 1 103 ? 14.560 -4.869 -21.658 1.0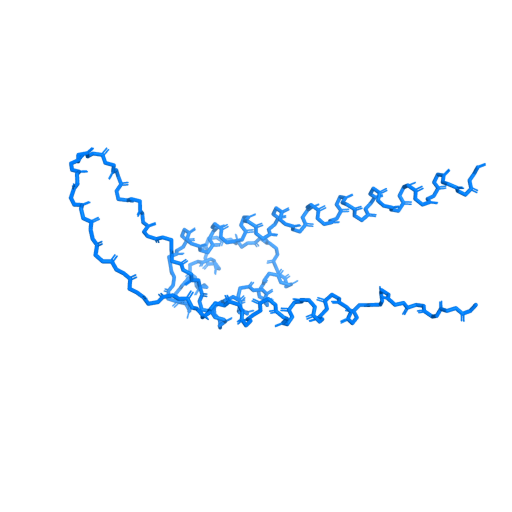0 74.44 103 GLU A C 1
ATOM 854 O O . GLU A 1 103 ? 15.186 -5.051 -22.697 1.00 74.44 103 GLU A O 1
ATOM 859 N N . HIS A 1 104 ? 14.841 -5.544 -20.539 1.00 77.69 104 HIS A N 1
ATOM 860 C CA . HIS A 1 104 ? 15.912 -6.535 -20.447 1.00 77.69 104 HIS A CA 1
ATOM 861 C C . HIS A 1 104 ? 15.683 -7.711 -21.406 1.00 77.69 104 HIS A C 1
ATOM 863 O O . HIS A 1 104 ? 16.593 -8.114 -22.128 1.00 77.69 104 HIS A O 1
ATOM 869 N N . HIS A 1 105 ? 14.457 -8.238 -21.468 1.00 74.25 105 HIS A N 1
ATOM 870 C CA . HIS A 1 105 ? 14.111 -9.305 -22.406 1.00 74.25 105 HIS A CA 1
ATOM 871 C C . HIS A 1 105 ? 14.280 -8.863 -23.867 1.00 74.25 105 HIS A C 1
ATOM 873 O O . HIS A 1 105 ? 14.841 -9.599 -24.677 1.00 74.25 105 HIS A O 1
ATOM 879 N N . ARG A 1 106 ? 13.865 -7.634 -24.196 1.00 76.81 106 ARG A N 1
ATOM 880 C CA . ARG A 1 106 ? 14.059 -7.035 -25.521 1.00 76.81 106 ARG A CA 1
ATOM 881 C C . ARG A 1 106 ? 15.541 -6.857 -25.858 1.00 76.81 106 ARG A C 1
ATOM 883 O O . ARG A 1 106 ? 15.950 -7.201 -26.962 1.00 76.81 106 ARG A O 1
ATOM 890 N N . ALA A 1 107 ? 16.343 -6.357 -24.921 1.00 73.31 107 ALA A N 1
ATOM 891 C CA . ALA A 1 107 ? 17.782 -6.191 -25.104 1.00 73.31 107 ALA A CA 1
ATOM 892 C C . ALA A 1 107 ? 18.471 -7.540 -25.364 1.00 73.31 107 ALA A C 1
ATOM 894 O O . ALA A 1 107 ? 19.234 -7.662 -26.316 1.00 73.31 107 ALA A O 1
ATOM 895 N N . MET A 1 108 ? 18.130 -8.572 -24.585 1.00 67.94 108 MET A N 1
ATOM 896 C CA . MET A 1 108 ? 18.652 -9.929 -24.775 1.00 67.94 108 MET A CA 1
ATOM 897 C C . MET A 1 108 ? 18.228 -10.556 -26.108 1.00 67.94 108 MET A C 1
ATOM 899 O O . MET A 1 108 ? 19.020 -11.260 -26.726 1.00 67.94 108 MET A O 1
ATOM 903 N N . SER A 1 109 ? 17.003 -10.288 -26.570 1.00 70.12 109 SER A N 1
ATOM 904 C CA . SER A 1 109 ? 16.518 -10.776 -27.865 1.00 70.12 109 SER A CA 1
ATOM 905 C C . SER A 1 109 ? 17.217 -10.104 -29.050 1.00 70.12 109 SER A C 1
ATOM 907 O O . SER A 1 109 ? 17.440 -10.761 -30.059 1.00 70.12 109 SER A O 1
ATOM 909 N N . ASN A 1 110 ? 17.573 -8.821 -28.939 1.00 61.53 110 ASN A N 1
ATOM 910 C CA . ASN A 1 110 ? 18.243 -8.081 -30.014 1.00 61.53 110 ASN A CA 1
ATOM 911 C C . ASN A 1 110 ? 19.733 -8.431 -30.162 1.00 61.53 110 ASN A C 1
ATOM 913 O O . ASN A 1 110 ? 20.296 -8.204 -31.223 1.00 61.53 110 ASN A O 1
ATOM 917 N N . VAL A 1 111 ? 20.384 -8.950 -29.115 1.00 62.50 111 VAL A N 1
ATOM 918 C CA . VAL A 1 111 ? 21.811 -9.336 -29.143 1.00 62.50 111 VAL A CA 1
ATOM 919 C C . VAL A 1 111 ? 22.037 -10.689 -29.838 1.00 62.50 111 VAL A C 1
ATOM 921 O O . VAL A 1 111 ? 23.159 -11.006 -30.220 1.00 62.50 111 VAL A O 1
ATOM 924 N N . LEU A 1 112 ? 20.983 -11.492 -30.012 1.00 59.16 112 LEU A N 1
ATOM 925 C CA . LEU A 1 112 ? 21.039 -12.823 -30.634 1.00 59.16 112 LEU A CA 1
ATOM 926 C C . LEU A 1 112 ? 20.712 -12.820 -32.138 1.00 59.16 112 LEU A C 1
ATOM 928 O O . LEU A 1 112 ? 20.510 -13.892 -32.711 1.00 59.16 112 LEU A O 1
ATOM 932 N N . GLN A 1 113 ? 20.645 -11.646 -32.766 1.00 48.75 113 GLN A N 1
ATOM 933 C CA . GLN A 1 113 ? 20.313 -11.461 -34.179 1.00 48.75 113 GLN A CA 1
ATOM 934 C C . GLN A 1 113 ? 21.437 -10.720 -34.901 1.00 48.75 113 GLN A C 1
ATOM 936 O O . GLN A 1 113 ? 21.720 -11.105 -36.057 1.00 48.75 113 GLN A O 1
#

Nearest PDB structures (foldseek):
  3a01-assembly1_A  TM=9.428E-01  e=6.583E-06  Drosophila melanogaster
  2r5z-assembly1_A  TM=9.918E-01  e=3.628E-04  Drosophila melanogaster
  1puf-assembly1_A  TM=8.909E-01  e=4.740E-04  Mus musculus
  2r5y-assembly1_A  TM=7.784E-01  e=1.740E-04  Drosophila melanogaster
  6u81-assembly1_A  TM=6.477E-01  e=1.578E-03  Homo sapiens

Organism: Trichostrongylus colubriformis (NCBI:txid6319)

Sequence (113 aa):
MESSAFSIHNLLREYSQESDRIHQDEGSDGSDMGKLEKEKKMRTSFTKNQIATLEQRFATQKYLNSVERSSLAEQLKMSDAQVKTWFQNRRTKWRRHESEMKEHHRAMSNVLQ